Protein AF-A0A0R3SJ68-F1 (afdb_monomer_lite)

Foldseek 3Di:
DDDADDDPVVQVLQPCVVVVVVCVVPVVVCVVDPCSVVVVVVVVVVVLVPPPDPDDDPDRDDFDDPVCLVVVCVVDDPVHDDDRPPDPDPPPVVVVVVVVVVVVVVVVVCCVVPVPVVVVVVVVCVVVVVVVVVVVVVVVD

InterPro domains:
  IPR007311 ST7 [PF04184] (1-126)
  IPR007311 ST7 [PTHR12745] (1-128)

Secondary structure (DSSP, 8-state):
-------SHHHHTTSSHHHHHHHHHH-GGGGGSTTHHHHHHHHHHHHHHHSPPTTS-TTS-PPPPHHHHHHHHHHS-TTPPP--PSP----HHHHHHHHHHHHHHHHHHHHHH-HHHHHHHHHHHHHHHHHHHHHHHHH--

Radius of gyration: 27.88 Å; chains: 1; bounding box: 63×45×58 Å

Organism: Hymenolepis diminuta (NCBI:txid6216)

Structure (mmCIF, N/CA/C/O backbone):
data_AF-A0A0R3SJ68-F1
#
_entry.id   AF-A0A0R3SJ68-F1
#
loop_
_atom_site.group_PDB
_atom_site.id
_atom_site.type_symbol
_atom_site.label_atom_id
_atom_site.label_alt_id
_atom_site.label_comp_id
_atom_site.label_asym_id
_atom_site.label_entity_id
_atom_site.label_seq_id
_atom_site.pdbx_PDB_ins_code
_atom_site.Cartn_x
_atom_site.Cartn_y
_atom_site.Cartn_z
_atom_site.occupancy
_atom_site.B_iso_or_equiv
_atom_site.auth_seq_id
_atom_site.auth_comp_id
_atom_site.auth_asym_id
_atom_site.auth_atom_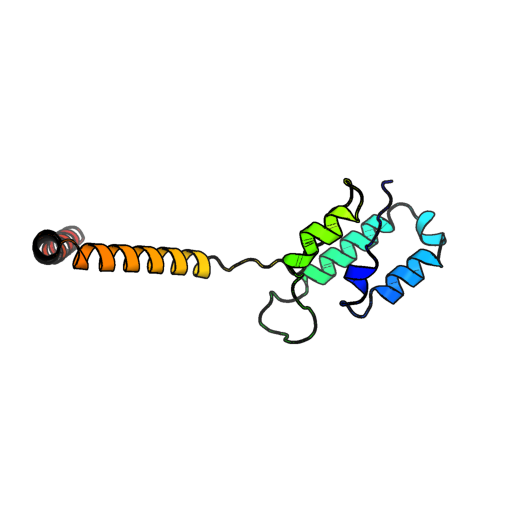id
_atom_site.pdbx_PDB_model_num
ATOM 1 N N . MET A 1 1 ? 10.374 -1.569 -27.141 1.00 49.00 1 MET A N 1
ATOM 2 C CA . MET A 1 1 ? 10.298 -1.767 -25.674 1.00 49.00 1 MET A CA 1
ATOM 3 C C . MET A 1 1 ? 10.203 -0.403 -25.001 1.00 49.00 1 MET A C 1
ATOM 5 O O . MET A 1 1 ? 10.894 0.504 -25.449 1.00 49.00 1 MET A O 1
ATOM 9 N N . LYS A 1 2 ? 9.328 -0.218 -24.000 1.00 49.72 2 LYS A N 1
ATOM 10 C CA . LYS A 1 2 ? 9.233 1.061 -23.269 1.00 49.72 2 LYS A CA 1
ATOM 11 C C . LYS A 1 2 ? 10.511 1.271 -22.440 1.00 49.72 2 LYS A C 1
ATOM 13 O O . LYS A 1 2 ? 10.940 0.319 -21.790 1.00 49.72 2 LYS A O 1
ATOM 18 N N . PRO A 1 3 ? 11.125 2.465 -22.461 1.00 48.12 3 PRO A N 1
ATOM 19 C CA . PRO A 1 3 ? 12.301 2.748 -21.649 1.00 48.12 3 PRO A CA 1
ATOM 20 C C . PRO A 1 3 ? 11.925 2.693 -20.164 1.00 48.12 3 PRO A C 1
ATOM 22 O O . PRO A 1 3 ? 11.029 3.404 -19.715 1.00 48.12 3 PRO A O 1
ATOM 25 N N . LEU A 1 4 ? 12.594 1.826 -19.406 1.00 50.97 4 LEU A N 1
ATOM 26 C CA . LEU A 1 4 ? 12.472 1.783 -17.954 1.00 50.97 4 LEU A CA 1
ATOM 27 C C . LEU A 1 4 ? 13.381 2.877 -17.383 1.00 50.97 4 LEU A C 1
ATOM 29 O O . LEU A 1 4 ? 14.600 2.730 -17.381 1.00 50.97 4 LEU A O 1
ATOM 33 N N . ILE A 1 5 ? 12.798 3.990 -16.947 1.00 49.41 5 ILE A N 1
ATOM 34 C CA . ILE A 1 5 ? 13.524 5.006 -16.181 1.00 49.41 5 ILE A CA 1
ATOM 35 C C . ILE A 1 5 ? 13.422 4.588 -14.724 1.00 49.41 5 ILE A C 1
ATOM 37 O O . ILE A 1 5 ? 12.352 4.674 -14.142 1.00 49.41 5 ILE A O 1
ATOM 41 N N . LEU A 1 6 ? 14.507 4.078 -14.151 1.00 49.03 6 LEU A N 1
ATOM 42 C CA . LEU A 1 6 ? 14.578 3.893 -12.708 1.00 49.03 6 LEU A CA 1
ATOM 43 C C . LEU A 1 6 ? 14.861 5.272 -12.098 1.00 49.03 6 LEU A C 1
ATOM 45 O O . LEU A 1 6 ? 15.894 5.853 -12.434 1.00 49.03 6 LEU A O 1
ATOM 49 N N . PRO A 1 7 ? 13.970 5.837 -11.266 1.00 44.50 7 PRO A N 1
ATOM 50 C CA . PRO A 1 7 ? 14.233 7.133 -10.662 1.00 44.50 7 PRO A CA 1
ATOM 51 C C . PRO A 1 7 ? 15.495 7.072 -9.798 1.00 44.50 7 PRO A C 1
ATOM 53 O O . PRO A 1 7 ? 15.633 6.202 -8.937 1.00 44.50 7 PRO A O 1
ATOM 56 N N . THR A 1 8 ? 16.403 8.020 -10.013 1.00 45.81 8 THR A N 1
ATOM 57 C CA . THR A 1 8 ? 17.687 8.145 -9.303 1.00 45.81 8 THR A CA 1
ATOM 58 C C . THR A 1 8 ? 17.518 8.393 -7.801 1.00 45.81 8 THR A C 1
ATOM 60 O O . THR A 1 8 ? 18.378 8.018 -7.010 1.00 45.81 8 THR A O 1
ATOM 63 N N . GLU A 1 9 ? 16.387 8.959 -7.379 1.00 42.72 9 GLU A N 1
ATOM 64 C CA . GLU A 1 9 ? 16.162 9.394 -5.992 1.00 42.72 9 GLU A CA 1
ATOM 65 C C . GLU A 1 9 ? 15.600 8.285 -5.087 1.00 42.72 9 GLU A C 1
ATOM 67 O O . GLU A 1 9 ? 15.967 8.178 -3.916 1.00 42.72 9 GLU A O 1
ATOM 72 N N . HIS A 1 10 ? 14.809 7.360 -5.647 1.00 48.94 10 HIS A N 1
ATOM 73 C CA . HIS A 1 10 ? 14.327 6.156 -4.943 1.00 48.94 10 HIS A CA 1
ATOM 74 C C . HIS A 1 10 ? 15.440 5.146 -4.642 1.00 48.94 10 HIS A C 1
ATOM 76 O O . HIS A 1 10 ? 15.252 4.160 -3.924 1.00 48.94 10 HIS A O 1
ATOM 82 N N . ILE A 1 11 ? 16.588 5.391 -5.252 1.00 47.41 11 ILE A N 1
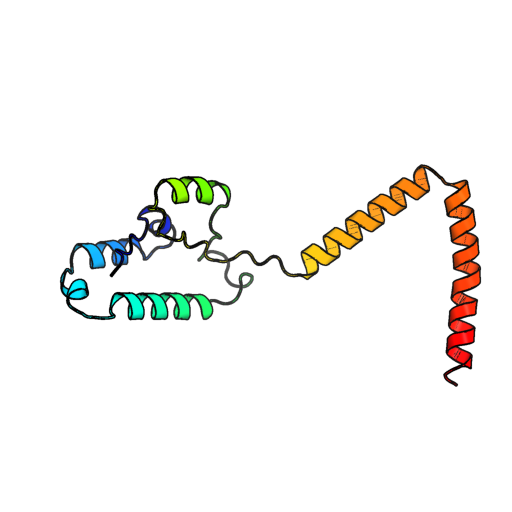ATOM 83 C CA . ILE A 1 11 ? 17.740 4.528 -5.299 1.00 47.41 11 ILE A CA 1
ATOM 84 C C . ILE A 1 11 ? 18.769 4.923 -4.222 1.00 47.41 11 ILE A C 1
ATOM 86 O O . ILE A 1 11 ? 19.398 4.054 -3.618 1.00 47.41 11 ILE A O 1
ATOM 90 N N . LEU A 1 12 ? 18.902 6.212 -3.912 1.00 40.34 12 LEU A N 1
ATOM 91 C CA . LEU A 1 12 ? 19.892 6.705 -2.948 1.00 40.34 12 LEU A CA 1
ATOM 92 C C . LEU A 1 12 ? 19.669 6.147 -1.534 1.00 40.34 12 LEU A C 1
ATOM 94 O O . LEU A 1 12 ? 20.605 5.862 -0.793 1.00 40.34 12 LEU A O 1
ATOM 98 N N . LYS A 1 13 ? 18.402 5.952 -1.151 1.00 47.44 13 LYS A N 1
ATOM 99 C CA . LYS A 1 13 ? 18.038 5.483 0.190 1.00 47.44 13 LYS A CA 1
ATOM 100 C C . LYS A 1 13 ? 18.031 3.953 0.356 1.00 47.44 13 LYS A C 1
ATOM 102 O O . LYS A 1 13 ? 17.774 3.473 1.457 1.00 47.44 13 LYS A O 1
ATOM 107 N N . ARG A 1 14 ? 18.316 3.179 -0.702 1.00 53.09 14 ARG A N 1
ATOM 108 C CA . ARG A 1 14 ? 18.311 1.697 -0.692 1.00 53.09 14 ARG A CA 1
ATOM 109 C C . ARG A 1 14 ? 19.703 1.051 -0.764 1.00 53.09 14 ARG A C 1
ATOM 111 O O . ARG A 1 14 ? 19.785 -0.161 -0.915 1.00 53.09 14 ARG A O 1
ATOM 118 N N . GLY A 1 15 ? 20.779 1.828 -0.625 1.00 48.28 15 GLY A N 1
ATOM 119 C CA . GLY A 1 15 ? 22.151 1.331 -0.423 1.00 48.28 15 GLY A CA 1
ATOM 120 C C . GLY A 1 15 ? 22.863 0.779 -1.666 1.00 48.28 15 GLY A C 1
ATOM 121 O O . GLY A 1 15 ? 24.034 1.079 -1.850 1.00 48.28 15 GLY A O 1
ATOM 122 N N . ASP A 1 16 ? 22.164 0.078 -2.566 1.00 54.00 16 ASP A N 1
ATOM 123 C CA . ASP A 1 16 ? 22.809 -0.654 -3.681 1.00 54.00 16 ASP A CA 1
ATOM 124 C C . ASP A 1 16 ? 22.440 -0.137 -5.072 1.00 54.00 16 ASP A C 1
ATOM 126 O O . ASP A 1 16 ? 22.943 -0.580 -6.110 1.00 54.00 16 ASP A O 1
ATOM 130 N N . SER A 1 17 ? 21.508 0.798 -5.133 1.00 59.06 17 SER A N 1
ATOM 131 C CA . SER A 1 17 ? 20.881 1.128 -6.397 1.00 59.06 17 SER A CA 1
ATOM 132 C C . SER A 1 17 ? 21.639 2.176 -7.214 1.00 59.06 17 SER A C 1
ATOM 134 O O . SER A 1 17 ? 21.432 2.251 -8.424 1.00 59.06 17 SER A O 1
ATOM 136 N N . GLU A 1 18 ? 22.553 2.933 -6.599 1.00 51.84 18 GLU A N 1
ATOM 137 C CA . GLU A 1 18 ? 23.492 3.788 -7.336 1.00 51.84 18 GLU A CA 1
ATOM 138 C C . GLU A 1 18 ? 24.446 2.928 -8.165 1.00 51.84 18 GLU A C 1
ATOM 140 O O . GLU A 1 18 ? 24.699 3.236 -9.326 1.00 51.84 18 GLU A O 1
ATOM 145 N N . ALA A 1 19 ? 24.894 1.793 -7.616 1.00 56.38 19 ALA A N 1
ATOM 146 C CA . ALA A 1 19 ? 25.721 0.830 -8.332 1.00 56.38 19 ALA A CA 1
ATOM 147 C C . ALA A 1 19 ? 24.955 0.185 -9.499 1.00 56.38 19 ALA A C 1
ATOM 149 O O . ALA A 1 19 ? 25.510 0.042 -10.590 1.00 56.38 19 ALA A O 1
ATOM 150 N N . LEU A 1 20 ? 23.667 -0.143 -9.322 1.00 65.81 20 LEU A N 1
ATOM 151 C CA . LEU A 1 20 ? 22.805 -0.597 -10.423 1.00 65.81 20 LEU A CA 1
ATOM 152 C C . LEU A 1 20 ? 22.652 0.487 -11.496 1.00 65.81 20 LEU A C 1
ATOM 154 O O . LEU A 1 20 ? 22.924 0.216 -12.663 1.00 65.81 20 LEU A O 1
ATOM 158 N N . ALA A 1 21 ? 22.273 1.712 -11.125 1.00 65.19 21 ALA A N 1
ATOM 159 C CA . ALA A 1 21 ? 22.129 2.821 -12.070 1.00 65.19 21 ALA A CA 1
ATOM 160 C C . ALA A 1 21 ? 23.439 3.093 -12.830 1.00 65.19 21 ALA A C 1
ATOM 162 O O . ALA A 1 21 ? 23.427 3.218 -14.055 1.00 65.19 21 ALA A O 1
ATOM 163 N N . TYR A 1 22 ? 24.573 3.083 -12.125 1.00 62.53 22 TYR A N 1
ATOM 164 C CA . TYR A 1 22 ? 25.910 3.199 -12.701 1.00 62.53 22 TYR A CA 1
ATOM 165 C C . TYR A 1 22 ? 26.200 2.072 -13.700 1.00 62.53 22 TYR A C 1
ATOM 167 O O . TYR A 1 22 ? 26.644 2.339 -14.817 1.00 62.53 22 TYR A O 1
ATOM 175 N N . SER A 1 23 ? 25.886 0.826 -13.341 1.00 65.88 23 SER A N 1
ATOM 176 C CA . SER A 1 23 ? 26.059 -0.344 -14.209 1.00 65.88 23 SER A CA 1
ATOM 177 C C . SER A 1 23 ? 25.211 -0.233 -15.479 1.00 65.88 23 SER A C 1
ATOM 179 O O . SER A 1 23 ? 25.718 -0.439 -16.580 1.00 65.88 23 SER A O 1
ATOM 181 N N . PHE A 1 24 ? 23.938 0.158 -15.358 1.00 68.19 24 PHE A N 1
ATOM 182 C CA . PHE A 1 24 ? 23.036 0.338 -16.501 1.00 68.19 24 PHE A CA 1
ATOM 183 C C . PHE A 1 24 ? 23.431 1.519 -17.394 1.00 68.19 24 PHE A C 1
ATOM 185 O O . PHE A 1 24 ? 23.219 1.458 -18.609 1.00 68.19 24 PHE A O 1
ATOM 192 N N . PHE A 1 25 ? 24.021 2.567 -16.818 1.00 66.62 25 PHE A N 1
ATOM 193 C CA . PHE A 1 25 ? 24.509 3.720 -17.568 1.00 66.62 25 PHE A CA 1
ATOM 194 C C . PHE A 1 25 ? 25.776 3.391 -18.373 1.00 66.62 25 PHE A C 1
ATOM 196 O O . PHE A 1 25 ? 25.877 3.787 -19.533 1.00 66.62 25 PHE A O 1
ATOM 203 N N . HIS A 1 26 ? 26.709 2.623 -17.800 1.00 66.81 26 HIS A N 1
ATOM 204 C CA . HIS A 1 26 ? 28.018 2.370 -18.416 1.00 66.81 26 HIS A CA 1
ATOM 205 C C . HIS A 1 26 ? 28.098 1.069 -19.237 1.00 66.81 26 HIS A C 1
ATOM 207 O O . HIS A 1 26 ? 28.926 0.972 -20.141 1.00 66.81 26 HIS A O 1
ATOM 213 N N . LEU A 1 27 ? 27.241 0.070 -18.993 1.00 67.56 27 LEU A N 1
ATOM 214 C CA . LEU A 1 27 ? 27.282 -1.216 -19.704 1.00 67.56 27 LEU A CA 1
ATOM 215 C C . LEU A 1 27 ? 26.219 -1.298 -20.805 1.00 67.56 27 LEU A C 1
ATOM 217 O O . LEU A 1 27 ? 25.259 -2.040 -20.681 1.00 67.56 27 LEU A O 1
ATOM 221 N N . ALA A 1 28 ? 26.389 -0.606 -21.933 1.00 68.81 28 ALA A N 1
ATOM 222 C CA . ALA A 1 28 ? 25.388 -0.585 -23.017 1.00 68.81 28 ALA A CA 1
ATOM 223 C C . ALA A 1 28 ? 24.975 -1.973 -23.580 1.00 68.81 28 ALA A C 1
ATOM 225 O O . ALA A 1 28 ? 23.917 -2.091 -24.200 1.00 68.81 28 ALA A O 1
ATOM 226 N N . HIS A 1 29 ? 25.765 -3.024 -23.333 1.00 70.56 29 HIS A N 1
ATOM 227 C CA . HIS A 1 29 ? 25.532 -4.405 -23.773 1.00 70.56 29 HIS A CA 1
ATOM 228 C C . HIS A 1 29 ? 24.193 -5.003 -23.311 1.00 70.56 29 HIS A C 1
ATOM 230 O O . HIS A 1 29 ? 23.623 -5.823 -24.027 1.00 70.56 29 HIS A O 1
ATOM 236 N N . TRP A 1 30 ? 23.637 -4.574 -22.170 1.00 68.88 30 TRP A N 1
ATOM 237 C CA . TRP A 1 30 ? 22.336 -5.080 -21.702 1.00 68.88 30 TRP A CA 1
ATOM 238 C C . TRP A 1 30 ? 21.187 -4.733 -22.663 1.00 68.88 30 TRP A C 1
ATOM 240 O O . TRP A 1 30 ? 20.191 -5.450 -22.702 1.00 68.88 30 TRP A O 1
ATOM 250 N N . LYS A 1 31 ? 21.326 -3.667 -23.470 1.00 69.38 31 LYS A N 1
ATOM 251 C CA . LYS A 1 31 ? 20.321 -3.256 -24.468 1.00 69.38 31 LYS A CA 1
ATOM 252 C C . LYS A 1 31 ? 20.255 -4.199 -25.669 1.00 69.38 31 LYS A C 1
ATOM 254 O O . LYS A 1 31 ? 19.246 -4.207 -26.365 1.00 69.38 31 LYS A O 1
ATOM 259 N N . ALA A 1 32 ? 21.321 -4.959 -25.918 1.00 76.69 32 ALA A N 1
ATOM 260 C CA . ALA A 1 32 ? 21.396 -5.916 -27.017 1.00 76.69 32 ALA A CA 1
ATOM 261 C C . ALA A 1 32 ? 20.778 -7.278 -26.660 1.00 76.69 32 ALA A C 1
ATOM 263 O O . ALA A 1 32 ? 20.530 -8.088 -27.548 1.00 76.69 32 ALA A O 1
ATOM 264 N N . VAL A 1 33 ? 20.529 -7.536 -25.372 1.00 79.31 33 VAL A N 1
ATOM 265 C CA . VAL A 1 33 ? 19.981 -8.805 -24.893 1.00 79.31 33 VAL A CA 1
ATOM 266 C C . VAL A 1 33 ? 18.467 -8.685 -24.760 1.00 79.31 33 VAL A C 1
ATOM 268 O O . VAL A 1 33 ? 17.945 -7.992 -23.880 1.00 79.31 33 VAL A O 1
ATOM 271 N N . GLU A 1 34 ? 17.747 -9.386 -25.633 1.00 80.31 34 GLU A N 1
ATOM 272 C CA . GLU A 1 34 ? 16.292 -9.455 -25.573 1.00 80.31 34 GLU A CA 1
ATOM 273 C C . GLU A 1 34 ? 15.846 -10.091 -24.244 1.00 80.31 34 GLU A C 1
ATOM 275 O O . GLU A 1 34 ? 16.321 -11.150 -23.843 1.00 80.31 34 GLU A O 1
ATOM 280 N N . GLY A 1 35 ? 14.961 -9.409 -23.512 1.00 79.38 35 GLY A N 1
ATOM 281 C CA . GLY A 1 35 ? 14.443 -9.895 -22.230 1.00 79.38 35 GLY A CA 1
ATOM 282 C C . GLY A 1 35 ? 15.310 -9.601 -20.998 1.00 79.38 35 GLY A C 1
ATOM 283 O O . GLY A 1 35 ? 14.857 -9.883 -19.891 1.00 79.38 35 GLY A O 1
ATOM 284 N N . ALA A 1 36 ? 16.482 -8.965 -21.128 1.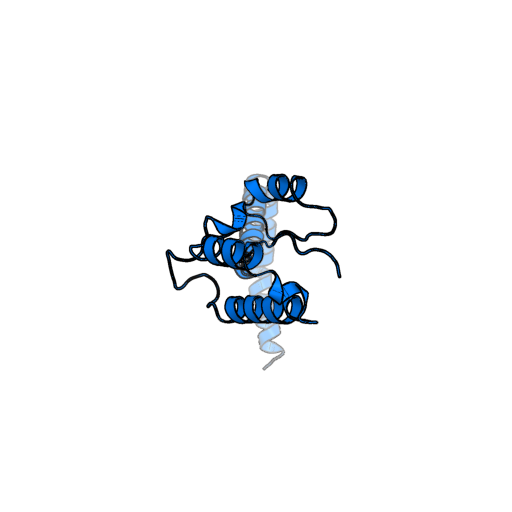00 78.56 36 ALA A N 1
ATOM 285 C CA . ALA A 1 36 ? 17.328 -8.617 -19.973 1.00 78.56 36 ALA A CA 1
ATOM 286 C C . ALA A 1 36 ? 16.596 -7.758 -18.923 1.00 78.56 36 ALA A C 1
ATOM 288 O O . ALA A 1 36 ? 16.693 -8.004 -17.722 1.00 78.56 36 ALA A O 1
ATOM 289 N N . LEU A 1 37 ? 15.793 -6.794 -19.382 1.00 73.94 37 LEU A N 1
ATOM 290 C CA . LEU A 1 37 ? 14.918 -5.978 -18.531 1.00 73.94 37 LEU A CA 1
ATOM 291 C C . LEU A 1 37 ? 13.851 -6.809 -17.804 1.00 73.94 37 LEU A C 1
ATOM 293 O O . LEU A 1 37 ? 13.546 -6.538 -16.646 1.00 73.94 37 LEU A O 1
ATOM 297 N N . ASN A 1 38 ? 13.293 -7.818 -18.474 1.00 77.06 38 ASN A N 1
ATOM 298 C CA . ASN A 1 38 ? 12.280 -8.688 -17.886 1.00 77.06 38 ASN A CA 1
ATOM 299 C C . ASN A 1 38 ? 12.897 -9.600 -16.819 1.00 77.06 38 ASN A C 1
ATOM 301 O O . ASN A 1 38 ? 12.347 -9.741 -15.732 1.00 77.06 38 ASN A O 1
ATOM 305 N N . LEU A 1 39 ? 14.083 -10.149 -17.093 1.00 80.06 39 LEU A N 1
ATOM 306 C CA . LEU A 1 39 ? 14.832 -10.953 -16.132 1.00 80.06 39 LEU A CA 1
ATOM 307 C C . LEU A 1 39 ? 15.213 -10.129 -14.896 1.00 80.06 39 LEU A C 1
ATOM 309 O O . LEU A 1 39 ? 15.016 -10.590 -13.776 1.00 80.06 39 LEU A O 1
ATOM 313 N N . LEU A 1 40 ? 15.679 -8.889 -15.081 1.00 76.44 40 LEU A N 1
ATOM 314 C CA . LEU A 1 40 ? 15.945 -7.965 -13.976 1.00 76.44 40 LEU A CA 1
ATOM 315 C C . LEU A 1 40 ? 14.686 -7.715 -13.135 1.00 76.44 40 LEU A C 1
ATOM 317 O O . LEU A 1 40 ? 14.746 -7.783 -11.909 1.00 76.44 40 LEU A O 1
ATOM 321 N N . HIS A 1 41 ? 13.553 -7.452 -13.790 1.00 73.00 41 HIS A N 1
ATOM 322 C CA . HIS A 1 41 ? 12.276 -7.224 -13.119 1.00 73.00 41 HIS A CA 1
ATOM 323 C C . HIS A 1 41 ? 11.834 -8.448 -12.301 1.00 73.00 41 HIS A C 1
ATOM 325 O O . HIS A 1 41 ? 11.487 -8.307 -11.130 1.00 73.00 41 HIS A O 1
ATOM 331 N N . CYS A 1 42 ? 11.906 -9.655 -12.872 1.00 76.00 42 CYS A N 1
ATOM 332 C CA . CYS 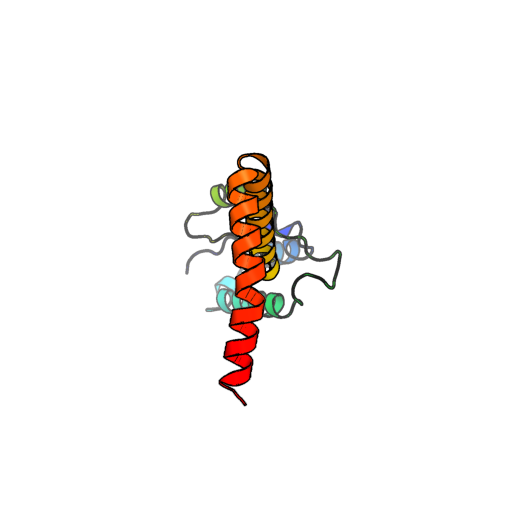A 1 42 ? 11.573 -10.896 -12.169 1.00 76.00 42 CYS A CA 1
ATOM 333 C C . CYS A 1 42 ? 12.499 -11.158 -10.971 1.00 76.00 42 CYS A C 1
ATOM 335 O O . CYS A 1 42 ? 12.023 -11.550 -9.906 1.00 76.00 42 CYS A O 1
ATOM 337 N N . THR A 1 43 ? 13.805 -10.914 -11.113 1.00 78.62 43 THR A N 1
ATOM 338 C CA . THR A 1 43 ? 14.782 -11.075 -10.023 1.00 78.62 43 THR A CA 1
ATOM 339 C C . THR A 1 43 ? 14.541 -10.072 -8.899 1.00 78.62 43 THR A C 1
ATOM 341 O O . THR A 1 43 ? 14.581 -10.436 -7.722 1.00 78.62 43 THR A O 1
ATOM 344 N N . TRP A 1 44 ? 14.248 -8.820 -9.253 1.00 73.25 44 TRP A N 1
ATOM 345 C CA . TRP A 1 44 ? 13.872 -7.777 -8.303 1.00 73.25 44 TRP A CA 1
ATOM 346 C C . TRP A 1 44 ? 12.615 -8.189 -7.529 1.00 73.25 44 TRP A C 1
ATOM 348 O O . TRP A 1 44 ? 12.641 -8.266 -6.301 1.00 73.25 44 TRP A O 1
ATOM 358 N N . GLU A 1 45 ? 11.544 -8.556 -8.232 1.00 71.50 45 GLU A N 1
ATOM 359 C CA . GLU A 1 45 ? 10.277 -8.947 -7.613 1.00 71.50 45 GLU A CA 1
ATOM 360 C C . GLU A 1 45 ? 10.423 -10.194 -6.724 1.00 71.50 45 GLU A C 1
ATOM 362 O O . GLU A 1 45 ? 9.899 -10.225 -5.608 1.00 71.50 45 GLU A O 1
ATOM 367 N N . GLY A 1 46 ? 11.177 -11.199 -7.177 1.00 73.62 46 GLY A N 1
ATOM 368 C CA . GLY A 1 46 ? 11.471 -12.405 -6.404 1.00 73.62 46 GLY A CA 1
ATOM 369 C C . GLY A 1 46 ? 12.266 -12.117 -5.130 1.00 73.62 46 GLY A C 1
ATOM 370 O O . GLY A 1 46 ? 11.924 -12.636 -4.068 1.00 73.62 46 GLY A O 1
ATOM 371 N N . THR A 1 47 ? 13.269 -11.238 -5.209 1.00 72.69 47 THR A N 1
ATOM 372 C CA . THR A 1 47 ? 14.071 -10.824 -4.046 1.00 72.69 47 THR A CA 1
ATOM 373 C C . THR A 1 47 ? 13.199 -10.138 -3.003 1.00 72.69 47 THR A C 1
ATOM 375 O O . THR A 1 47 ? 13.261 -10.489 -1.829 1.00 72.69 47 THR A O 1
ATOM 378 N N . PHE A 1 48 ? 12.337 -9.210 -3.425 1.00 68.44 48 PHE A N 1
ATOM 379 C CA . PHE A 1 48 ? 11.452 -8.489 -2.512 1.00 68.44 48 PHE A CA 1
ATOM 380 C C . PHE A 1 48 ? 10.394 -9.388 -1.865 1.00 68.44 48 PHE A C 1
ATOM 382 O O . PHE A 1 48 ? 10.117 -9.227 -0.681 1.00 68.44 48 PHE A O 1
ATOM 389 N N . ARG A 1 49 ? 9.863 -10.385 -2.583 1.00 67.69 49 ARG A N 1
ATOM 390 C CA . ARG A 1 49 ? 8.941 -11.387 -2.011 1.00 67.69 49 ARG A CA 1
ATOM 391 C C . ARG A 1 49 ? 9.600 -12.297 -0.971 1.00 67.69 49 ARG A C 1
ATOM 393 O O . ARG A 1 49 ? 8.903 -12.821 -0.108 1.00 67.69 49 ARG A O 1
ATOM 400 N N . LEU A 1 50 ? 10.916 -12.498 -1.061 1.00 70.06 50 LEU A N 1
ATOM 401 C CA . LEU A 1 50 ? 11.686 -13.277 -0.090 1.00 70.06 50 LEU A CA 1
ATOM 402 C C . LEU A 1 50 ? 11.969 -12.485 1.199 1.00 70.06 50 LEU A C 1
ATOM 404 O O . LEU A 1 50 ? 12.325 -13.077 2.219 1.00 70.06 50 LEU A O 1
ATOM 408 N N . ILE A 1 51 ? 11.829 -11.154 1.171 1.00 66.94 51 ILE A N 1
ATOM 409 C CA . ILE A 1 51 ? 11.992 -10.329 2.368 1.00 66.94 51 ILE A CA 1
ATOM 410 C C . ILE A 1 51 ? 10.798 -10.603 3.293 1.00 66.94 51 ILE A C 1
ATOM 412 O O . ILE A 1 51 ? 9.654 -10.422 2.869 1.00 66.94 51 ILE A O 1
ATOM 416 N N . PRO A 1 52 ? 11.032 -11.027 4.550 1.00 59.47 52 PRO A N 1
ATOM 417 C CA . PRO A 1 52 ? 9.948 -11.273 5.491 1.00 59.47 52 PRO A CA 1
ATOM 418 C C . PRO A 1 52 ? 9.092 -10.011 5.671 1.00 59.47 52 PRO A C 1
ATOM 420 O O . PRO A 1 52 ? 9.623 -8.897 5.726 1.00 59.47 52 PRO A O 1
ATOM 423 N N . TYR A 1 53 ? 7.767 -10.197 5.751 1.00 56.25 53 TYR A N 1
ATOM 424 C CA . TYR A 1 53 ? 6.799 -9.112 5.952 1.00 56.25 53 TYR A CA 1
ATOM 425 C C . TYR A 1 53 ? 7.185 -8.259 7.173 1.00 56.25 53 TYR A C 1
ATOM 427 O O . TYR A 1 53 ? 7.811 -8.757 8.114 1.00 56.25 53 TYR A O 1
ATOM 435 N N . PRO A 1 54 ? 6.873 -6.956 7.162 1.00 57.56 54 PRO A N 1
ATOM 436 C CA . PRO A 1 54 ? 7.654 -5.973 7.883 1.00 57.56 54 PRO A CA 1
ATOM 437 C C . PRO A 1 54 ? 7.292 -5.956 9.366 1.00 57.56 54 PRO A C 1
ATOM 439 O O . PRO A 1 54 ? 6.492 -5.127 9.774 1.00 57.56 54 PRO A O 1
ATOM 442 N N . LEU A 1 55 ? 7.912 -6.823 10.172 1.00 52.03 55 LEU A N 1
ATOM 443 C CA . LEU A 1 55 ? 8.059 -6.617 11.621 1.00 52.03 55 LEU A CA 1
ATOM 444 C C . LEU A 1 55 ? 9.380 -7.142 12.221 1.00 52.03 55 LEU A C 1
ATOM 446 O O . LEU A 1 55 ? 9.698 -6.749 13.337 1.00 52.03 55 LEU A O 1
ATOM 450 N N . GLU A 1 56 ? 10.193 -7.950 11.524 1.00 49.84 56 GLU A N 1
ATOM 451 C CA . GLU A 1 56 ? 11.299 -8.663 12.207 1.00 49.84 56 GLU A CA 1
ATOM 452 C C . GLU A 1 56 ? 12.740 -8.238 11.872 1.00 49.84 56 GLU A C 1
ATOM 454 O O . GLU A 1 56 ? 13.678 -8.746 12.482 1.00 49.84 56 GLU A O 1
ATOM 459 N N . LYS A 1 57 ? 12.979 -7.268 10.981 1.00 51.84 57 LYS A N 1
ATOM 460 C CA . LYS A 1 57 ? 14.334 -6.703 10.793 1.00 51.84 57 LYS A CA 1
ATOM 461 C C . LYS A 1 57 ? 14.310 -5.184 10.724 1.00 51.84 57 LYS A C 1
ATOM 463 O O . LYS A 1 57 ? 14.307 -4.584 9.650 1.00 51.84 57 LYS A O 1
ATOM 468 N N . GLY A 1 58 ? 14.301 -4.570 11.906 1.00 52.16 58 GLY A N 1
ATOM 469 C CA . GLY A 1 58 ? 14.588 -3.151 12.069 1.00 52.16 58 GLY A CA 1
ATOM 470 C C . GLY A 1 58 ? 15.899 -2.777 11.369 1.00 52.16 58 GLY A C 1
ATOM 471 O O . GLY A 1 58 ? 16.902 -3.471 11.514 1.00 52.16 58 GLY A O 1
ATOM 472 N N . ASN A 1 59 ? 15.852 -1.673 10.617 1.00 53.12 59 ASN A N 1
ATOM 473 C CA . ASN A 1 59 ? 16.973 -0.852 10.126 1.00 53.12 59 ASN A CA 1
ATOM 474 C C . ASN A 1 59 ? 17.368 -0.956 8.643 1.00 53.12 59 ASN A C 1
ATOM 476 O O . ASN A 1 59 ? 18.087 -0.068 8.196 1.00 53.12 59 ASN A O 1
ATOM 480 N N . LEU A 1 60 ? 16.904 -1.933 7.853 1.00 56.81 60 LEU A N 1
ATOM 481 C CA . LEU A 1 60 ? 17.405 -2.080 6.466 1.00 56.81 60 LEU A CA 1
ATOM 482 C C . LEU A 1 60 ? 16.488 -1.509 5.370 1.00 56.81 60 LEU A C 1
ATOM 484 O O . LEU A 1 60 ? 16.992 -1.037 4.357 1.00 56.81 60 LEU A O 1
ATOM 488 N N . PHE A 1 61 ? 15.164 -1.481 5.563 1.00 58.34 61 PHE A N 1
ATOM 489 C CA . PHE A 1 61 ? 14.230 -0.991 4.538 1.00 58.34 61 PHE A CA 1
ATOM 490 C C . PHE A 1 61 ? 13.125 -0.132 5.150 1.00 58.34 61 PHE A C 1
ATOM 492 O O . PHE A 1 61 ? 12.203 -0.641 5.786 1.00 58.34 61 PHE A O 1
ATOM 499 N N . HIS A 1 62 ? 13.203 1.184 4.954 1.00 62.25 62 HIS A N 1
ATOM 500 C CA . HIS A 1 62 ? 12.128 2.089 5.352 1.00 62.25 62 HIS A CA 1
ATOM 501 C C . HIS A 1 62 ? 10.984 2.055 4.328 1.00 62.25 62 HIS A C 1
ATOM 503 O O . HIS A 1 62 ? 11.238 1.967 3.122 1.00 62.25 62 HIS A O 1
ATOM 509 N N . PRO A 1 63 ? 9.721 2.149 4.785 1.00 64.81 63 PRO A N 1
ATOM 510 C CA . PRO A 1 63 ? 8.593 2.310 3.885 1.00 64.81 63 PRO A CA 1
ATOM 511 C C . PRO A 1 63 ? 8.740 3.604 3.092 1.00 64.81 63 PRO A C 1
ATOM 513 O O . PRO A 1 63 ? 9.222 4.617 3.606 1.00 64.81 63 PRO A O 1
ATOM 516 N N . TYR A 1 64 ? 8.295 3.557 1.841 1.00 68.38 64 TYR A N 1
ATOM 517 C CA . TYR A 1 64 ? 8.303 4.725 0.980 1.00 68.38 64 TYR A CA 1
ATOM 518 C C . TYR A 1 64 ? 7.418 5.846 1.584 1.00 68.38 64 TYR A C 1
ATOM 520 O O . TYR A 1 64 ? 6.321 5.546 2.075 1.00 68.38 64 TYR A O 1
ATOM 528 N N . PRO A 1 65 ? 7.882 7.113 1.636 1.00 69.88 65 PRO A N 1
ATOM 529 C CA . PRO A 1 65 ? 7.126 8.194 2.261 1.00 69.88 65 PRO A CA 1
ATOM 530 C C . PRO A 1 65 ? 5.891 8.556 1.432 1.00 69.88 65 PRO A C 1
ATOM 532 O O . PRO A 1 65 ? 5.976 8.780 0.231 1.00 69.88 65 PRO A O 1
ATOM 535 N N . HIS A 1 66 ? 4.739 8.702 2.088 1.00 69.44 66 HIS A N 1
ATOM 536 C CA . HIS A 1 66 ? 3.506 9.093 1.395 1.00 69.44 66 HIS A CA 1
ATOM 537 C C . HIS A 1 66 ? 3.579 10.534 0.853 1.00 69.44 66 HIS A C 1
ATOM 539 O O . HIS A 1 66 ? 2.972 10.854 -0.164 1.00 69.44 66 HIS A O 1
ATOM 545 N N . SER A 1 67 ? 4.346 11.409 1.510 1.00 70.69 67 SER A N 1
ATOM 546 C CA . SER A 1 67 ? 4.507 12.813 1.114 1.00 70.69 67 SER A CA 1
ATOM 547 C C . SER A 1 67 ? 5.370 13.015 -0.132 1.00 70.69 67 SER A C 1
ATOM 549 O O . SER A 1 67 ? 5.352 14.103 -0.692 1.00 70.69 67 SER A O 1
ATOM 551 N N . THR A 1 68 ? 6.148 12.010 -0.545 1.00 69.94 68 THR A N 1
ATOM 552 C CA . THR A 1 68 ? 7.012 12.089 -1.736 1.00 69.94 68 THR A CA 1
ATOM 553 C C . THR A 1 68 ? 6.394 11.399 -2.947 1.00 69.94 68 THR A C 1
ATOM 555 O O . THR A 1 68 ? 6.798 11.674 -4.067 1.00 69.94 68 THR A O 1
ATOM 558 N N . GLU A 1 69 ? 5.372 10.556 -2.755 1.00 71.69 69 GLU A N 1
ATOM 559 C CA . GLU A 1 69 ? 4.750 9.785 -3.838 1.00 71.69 69 GLU A CA 1
ATOM 560 C C . GLU A 1 69 ? 4.143 10.657 -4.935 1.00 71.69 69 GLU A C 1
ATOM 562 O O . GLU A 1 69 ? 4.336 10.380 -6.117 1.00 71.69 69 GLU A O 1
ATOM 567 N N . SER A 1 70 ? 3.417 11.711 -4.558 1.00 72.00 70 SER A N 1
ATOM 568 C CA . SER A 1 70 ? 2.808 12.626 -5.525 1.00 72.00 70 SER A CA 1
ATOM 569 C C . SER A 1 70 ? 3.866 13.402 -6.303 1.00 72.00 70 SER A C 1
ATOM 571 O O . SER A 1 70 ? 3.765 13.511 -7.519 1.00 72.00 70 SER A O 1
ATOM 573 N N . THR A 1 71 ? 4.900 13.879 -5.612 1.00 73.00 71 THR A N 1
ATOM 574 C CA . THR A 1 71 ? 5.984 14.672 -6.199 1.00 73.00 71 THR A CA 1
ATOM 575 C C . THR A 1 71 ? 6.824 13.835 -7.160 1.00 73.00 71 THR A C 1
ATOM 577 O O . THR A 1 71 ? 7.053 14.238 -8.296 1.00 73.00 71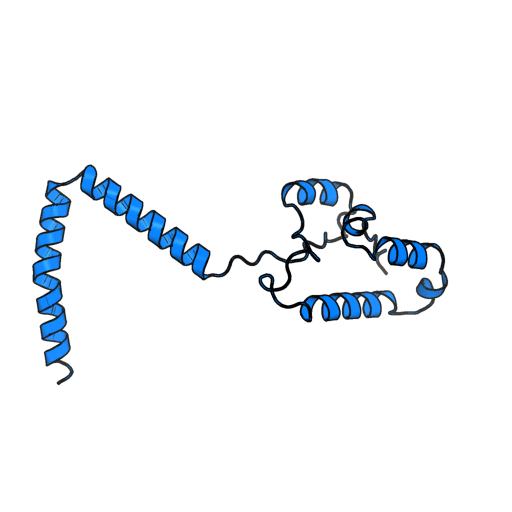 THR A O 1
ATOM 580 N N . ASP A 1 72 ? 7.216 12.624 -6.765 1.00 71.31 72 ASP A N 1
ATOM 581 C CA . ASP A 1 72 ? 8.042 11.753 -7.608 1.00 71.31 72 ASP A CA 1
ATOM 582 C C . ASP A 1 72 ? 7.251 11.252 -8.827 1.00 71.31 72 ASP A C 1
ATOM 584 O O . ASP A 1 72 ? 7.805 11.063 -9.912 1.00 71.31 72 ASP A O 1
ATOM 588 N N . ARG A 1 73 ? 5.928 11.098 -8.688 1.00 72.19 73 ARG A N 1
ATOM 589 C CA . ARG A 1 73 ? 5.033 10.768 -9.802 1.00 72.19 73 ARG A CA 1
ATOM 590 C C . ARG A 1 73 ? 4.948 11.881 -10.845 1.00 72.19 73 ARG A C 1
ATOM 592 O O . ARG A 1 73 ? 4.783 11.566 -12.019 1.00 72.19 73 ARG A O 1
ATOM 599 N N . GLU A 1 74 ? 5.053 13.144 -10.443 1.00 77.31 74 GLU A N 1
ATOM 600 C CA . GLU A 1 74 ? 5.086 14.281 -11.375 1.00 77.31 74 GLU A CA 1
ATOM 601 C C . GLU A 1 74 ? 6.401 14.344 -12.164 1.00 77.31 74 GLU A C 1
ATOM 603 O O . GLU A 1 74 ? 6.408 14.759 -13.322 1.00 77.31 74 GLU A O 1
ATOM 608 N N . LEU A 1 75 ? 7.505 13.888 -11.565 1.00 73.12 75 LEU A N 1
ATOM 609 C CA . LEU A 1 75 ? 8.819 13.829 -12.214 1.00 73.12 75 LEU A CA 1
ATOM 610 C C . LEU A 1 75 ? 8.934 12.681 -13.225 1.00 73.12 75 LEU A C 1
ATOM 612 O O . LEU A 1 75 ? 9.760 12.730 -14.142 1.00 73.12 75 LEU A O 1
ATOM 616 N N . LEU A 1 76 ? 8.130 11.631 -13.056 1.00 67.81 76 LEU A N 1
ATOM 617 C CA . LEU A 1 76 ? 8.208 10.420 -13.861 1.00 67.81 76 LEU A CA 1
ATOM 618 C C . LEU A 1 76 ? 7.230 10.456 -15.046 1.00 67.81 76 LEU A C 1
ATOM 620 O O . LEU A 1 76 ? 6.126 10.989 -14.946 1.00 67.81 76 LEU A O 1
ATOM 624 N N . PRO A 1 77 ? 7.593 9.860 -16.197 1.00 68.69 77 PRO A N 1
ATOM 625 C CA . PRO A 1 77 ? 6.682 9.780 -17.332 1.00 68.69 77 PRO A CA 1
ATOM 626 C C . PRO A 1 77 ? 5.390 9.043 -16.974 1.00 68.69 77 PRO A C 1
ATOM 628 O O . PRO A 1 77 ? 5.411 8.068 -16.230 1.00 68.69 77 PRO A O 1
ATOM 631 N N . SER A 1 78 ? 4.273 9.407 -17.606 1.00 71.00 78 SER A N 1
ATOM 632 C CA . SER A 1 78 ? 2.950 8.812 -17.339 1.00 71.00 78 SER A CA 1
ATOM 633 C C . SER A 1 78 ? 2.869 7.292 -17.543 1.00 71.00 78 SER A C 1
ATOM 635 O O . SER A 1 78 ? 1.993 6.633 -16.987 1.00 71.00 78 SER A O 1
ATOM 637 N N . PHE A 1 79 ? 3.776 6.714 -18.334 1.00 72.69 79 PHE A N 1
ATOM 638 C CA . PHE A 1 79 ? 3.876 5.269 -18.541 1.00 72.69 79 PHE A CA 1
ATOM 639 C C . PHE A 1 79 ? 4.711 4.546 -17.473 1.00 72.69 79 PHE A C 1
ATOM 641 O O . PHE A 1 79 ? 4.818 3.320 -17.534 1.00 72.69 79 PHE A O 1
ATOM 648 N N . HIS A 1 80 ? 5.332 5.279 -16.550 1.00 66.50 80 HIS A N 1
ATOM 649 C CA . HIS A 1 80 ? 6.169 4.743 -15.491 1.00 66.50 80 HIS A CA 1
ATOM 650 C C . HIS A 1 80 ? 5.381 4.659 -14.180 1.00 66.50 80 HIS A C 1
ATOM 652 O O . HIS A 1 80 ? 4.857 5.647 -13.672 1.00 66.50 80 HIS A O 1
ATOM 658 N N . THR A 1 81 ? 5.299 3.457 -13.620 1.00 67.06 81 THR A N 1
ATOM 659 C CA . THR A 1 81 ? 4.647 3.212 -12.333 1.00 67.06 81 THR A CA 1
ATOM 660 C C . THR A 1 81 ? 5.658 3.350 -11.203 1.00 67.06 81 THR A C 1
ATOM 662 O O . THR A 1 81 ? 6.615 2.578 -11.144 1.00 67.06 81 THR A O 1
ATOM 665 N N . VAL A 1 82 ? 5.422 4.287 -10.284 1.00 68.50 82 VAL A N 1
ATOM 666 C CA . VAL A 1 82 ? 6.252 4.474 -9.085 1.00 68.50 82 VAL A CA 1
ATOM 667 C C . VAL A 1 82 ? 6.224 3.208 -8.222 1.00 68.50 82 VAL A C 1
ATOM 669 O O . VAL A 1 82 ? 5.158 2.694 -7.880 1.00 68.50 82 VAL A O 1
ATOM 672 N N . SER A 1 83 ? 7.396 2.687 -7.852 1.00 67.94 83 SER A N 1
ATOM 673 C CA . SER A 1 83 ? 7.491 1.506 -6.989 1.00 67.94 83 SER A CA 1
ATOM 674 C C . SER A 1 83 ? 7.338 1.890 -5.506 1.00 67.94 83 SER A C 1
ATOM 676 O O . SER A 1 83 ? 8.300 2.337 -4.880 1.00 67.94 83 SER A O 1
ATOM 678 N N . VAL A 1 84 ? 6.161 1.668 -4.915 1.00 63.44 84 VAL A N 1
ATOM 679 C CA . VAL A 1 84 ? 5.846 2.012 -3.505 1.00 63.44 84 VAL A CA 1
ATOM 680 C C . VAL A 1 84 ? 6.191 0.861 -2.538 1.00 63.44 84 VAL A C 1
ATOM 682 O O . VAL A 1 84 ? 5.387 0.430 -1.717 1.00 63.44 84 VAL A O 1
ATOM 685 N N . TYR A 1 85 ? 7.389 0.287 -2.671 1.00 60.41 85 TYR A N 1
ATOM 686 C CA . TYR A 1 85 ? 7.843 -0.823 -1.818 1.00 60.41 85 TYR A CA 1
ATOM 687 C C . TYR A 1 85 ? 8.613 -0.319 -0.575 1.00 60.41 85 TYR A C 1
ATOM 689 O O . TYR A 1 85 ? 9.391 0.631 -0.713 1.00 60.41 85 TYR A O 1
ATOM 697 N N . PRO A 1 86 ? 8.518 -0.972 0.601 1.00 63.94 86 PRO A N 1
ATOM 698 C CA . PRO A 1 86 ? 7.578 -2.034 0.980 1.00 63.94 86 PRO A CA 1
ATOM 699 C C . PRO A 1 86 ? 6.140 -1.525 1.060 1.00 63.94 86 PRO A C 1
ATOM 701 O O . PRO A 1 86 ? 5.887 -0.439 1.583 1.00 63.94 86 PRO A O 1
ATOM 704 N N . LYS A 1 87 ? 5.202 -2.329 0.544 1.00 62.22 87 LYS A N 1
ATOM 705 C CA . LYS A 1 87 ? 3.775 -2.015 0.621 1.00 62.22 87 LYS A CA 1
ATOM 706 C C . LYS A 1 87 ? 3.356 -2.028 2.087 1.00 62.22 87 LYS A C 1
ATOM 708 O O . LYS A 1 87 ? 3.564 -3.013 2.793 1.00 62.22 87 LYS A O 1
ATOM 713 N N . LYS A 1 88 ? 2.782 -0.919 2.547 1.00 62.19 88 LYS A N 1
ATOM 714 C CA . LYS A 1 88 ? 2.102 -0.869 3.840 1.00 62.19 88 LYS A CA 1
ATOM 715 C C . LYS A 1 88 ? 0.740 -1.524 3.678 1.00 62.19 88 LYS A C 1
ATOM 717 O O . LYS A 1 88 ? -0.255 -0.838 3.469 1.00 62.19 88 LYS A O 1
ATOM 722 N N . ASP A 1 89 ? 0.696 -2.839 3.795 1.00 63.03 89 ASP A N 1
ATOM 723 C CA . ASP A 1 89 ? -0.580 -3.491 4.039 1.00 63.03 89 ASP A CA 1
ATOM 724 C C . ASP A 1 89 ? -0.899 -3.288 5.514 1.00 63.03 89 ASP A C 1
ATOM 726 O O . ASP A 1 89 ? -0.231 -3.827 6.398 1.00 63.03 89 ASP A O 1
ATOM 730 N N . VAL A 1 90 ? -1.891 -2.444 5.790 1.00 65.69 90 VAL A N 1
ATOM 731 C CA . VAL A 1 90 ? -2.455 -2.368 7.134 1.00 65.69 90 VAL A CA 1
ATOM 732 C C . VAL A 1 90 ? -3.102 -3.722 7.426 1.00 65.69 90 VAL A C 1
ATOM 734 O O . VAL A 1 90 ? -4.000 -4.131 6.684 1.00 65.69 90 VAL A O 1
ATOM 737 N N . PRO A 1 91 ? -2.656 -4.469 8.452 1.00 76.88 91 PRO A N 1
ATOM 738 C CA . PRO A 1 91 ? -3.275 -5.746 8.760 1.00 76.88 91 PRO A CA 1
ATOM 739 C C . PRO A 1 91 ? -4.766 -5.528 9.023 1.00 76.88 91 PRO A C 1
ATOM 741 O O . PRO A 1 91 ? -5.147 -4.576 9.706 1.00 76.88 91 PRO A O 1
ATOM 744 N N . PHE A 1 92 ? -5.604 -6.425 8.497 1.00 77.62 92 PHE A N 1
ATOM 745 C CA . PHE A 1 92 ? -7.069 -6.384 8.618 1.00 77.62 92 PHE A CA 1
ATOM 746 C C . PHE A 1 92 ? -7.546 -6.074 10.048 1.00 77.62 92 PHE A C 1
ATOM 748 O O . PHE A 1 92 ? -8.509 -5.336 10.253 1.00 77.62 92 PHE A O 1
ATOM 755 N N . PHE A 1 93 ? -6.814 -6.579 11.043 1.00 76.94 93 PHE A N 1
ATOM 756 C CA . PHE A 1 93 ? -7.086 -6.361 12.458 1.00 76.94 93 PHE A CA 1
ATOM 757 C C . PHE A 1 93 ? -7.099 -4.876 12.870 1.00 76.94 93 PHE A C 1
ATOM 759 O O . PHE A 1 93 ? -7.890 -4.492 13.728 1.00 76.94 93 PHE A O 1
ATOM 766 N N . ILE A 1 94 ? -6.293 -4.011 12.244 1.00 82.94 94 ILE A N 1
ATOM 767 C CA . ILE A 1 94 ? -6.287 -2.564 12.531 1.00 82.94 94 ILE A CA 1
ATOM 768 C C . ILE A 1 94 ? -7.585 -1.906 12.055 1.00 82.94 94 ILE A C 1
ATOM 770 O O . ILE A 1 94 ? -8.165 -1.088 12.762 1.00 82.94 94 ILE A O 1
ATOM 774 N N . ILE A 1 95 ? -8.078 -2.287 10.877 1.00 85.50 95 ILE A N 1
ATOM 775 C CA . ILE A 1 95 ? -9.342 -1.756 10.350 1.00 85.50 95 ILE A CA 1
ATOM 776 C C . ILE A 1 95 ? -10.501 -2.235 11.228 1.00 85.50 95 ILE A C 1
ATOM 778 O O . ILE A 1 95 ? -11.342 -1.438 11.640 1.00 85.50 95 ILE A O 1
ATOM 782 N N . PHE A 1 96 ? -10.508 -3.523 11.578 1.00 88.50 96 PHE A N 1
ATOM 783 C CA . PHE A 1 96 ? -11.513 -4.108 12.461 1.00 88.50 96 PHE A CA 1
ATOM 784 C C . PHE A 1 96 ? -11.561 -3.411 13.830 1.00 88.50 96 PHE A C 1
ATOM 786 O O . PHE A 1 96 ? -12.630 -3.019 14.299 1.00 88.50 96 PHE A O 1
ATOM 793 N N . THR A 1 97 ? -10.400 -3.193 14.450 1.00 91.81 97 THR A N 1
ATOM 794 C CA . THR A 1 97 ? -10.301 -2.505 15.747 1.00 91.81 97 THR A CA 1
ATOM 795 C C . THR A 1 97 ? -10.696 -1.032 15.667 1.00 91.81 97 THR A C 1
ATOM 797 O O . THR A 1 97 ? -11.395 -0.554 16.559 1.00 91.81 97 THR A O 1
ATOM 800 N N . ALA A 1 98 ? -10.340 -0.318 14.595 1.00 92.38 98 ALA A N 1
ATOM 801 C CA . ALA A 1 98 ? -10.779 1.061 14.380 1.00 92.38 98 ALA A CA 1
ATOM 802 C C . ALA A 1 98 ? -12.311 1.167 14.261 1.00 92.38 98 ALA A C 1
ATOM 804 O O . ALA A 1 98 ? -12.926 2.047 14.873 1.00 92.38 98 ALA A O 1
ATOM 805 N N . VAL A 1 99 ? -12.943 0.235 13.538 1.00 94.75 99 VAL A N 1
ATOM 806 C CA . VAL A 1 99 ? -14.407 0.171 13.411 1.00 94.75 99 VAL A CA 1
ATOM 807 C C . VAL A 1 99 ? -15.059 -0.092 14.769 1.00 94.75 99 VAL A C 1
ATOM 809 O O . VAL A 1 99 ? -15.940 0.666 15.165 1.00 94.75 99 VAL A O 1
ATOM 812 N N . LEU A 1 100 ? -14.594 -1.088 15.531 1.00 94.50 100 LEU A N 1
ATOM 813 C CA . LEU A 1 100 ? -15.130 -1.363 16.872 1.00 94.50 100 LEU A CA 1
ATOM 814 C C . LEU A 1 100 ? -14.958 -0.178 17.833 1.00 94.50 100 LEU A C 1
ATOM 816 O O . LEU A 1 100 ? -15.876 0.146 18.589 1.00 94.50 100 LEU A O 1
ATOM 820 N N . CYS A 1 101 ? -13.805 0.491 17.784 1.00 93.88 101 CYS A N 1
ATOM 821 C CA . CYS A 1 101 ? -13.524 1.661 18.610 1.00 93.88 101 CYS A CA 1
ATOM 822 C C . CYS A 1 101 ? -14.486 2.815 18.289 1.00 93.88 101 CYS A C 1
ATOM 824 O O . CYS A 1 101 ? -15.114 3.369 19.192 1.00 93.88 101 CYS A O 1
ATOM 826 N N . SER A 1 102 ? -14.683 3.124 17.004 1.00 97.00 102 SER A N 1
ATOM 827 C CA . SER A 1 102 ? -15.626 4.171 16.584 1.00 97.00 102 SER A CA 1
ATOM 828 C C . SER A 1 102 ? -17.080 3.850 16.958 1.00 97.00 102 SER A C 1
ATOM 830 O O . SER A 1 102 ? -17.778 4.721 17.474 1.00 97.00 102 SER A O 1
ATOM 832 N N . LEU A 1 103 ? -17.517 2.595 16.805 1.00 95.62 103 LEU A N 1
ATOM 833 C CA . LEU A 1 103 ? -18.836 2.126 17.253 1.00 95.62 103 LEU A CA 1
ATOM 834 C C . LEU A 1 103 ? -19.029 2.322 18.759 1.00 95.62 103 LEU A C 1
ATOM 836 O O . LEU A 1 103 ? -20.062 2.824 19.199 1.00 95.62 103 LEU A O 1
ATOM 840 N N . THR A 1 104 ? -18.013 1.967 19.544 1.00 93.62 104 THR A N 1
ATOM 841 C CA . THR A 1 104 ? -18.040 2.115 21.003 1.00 93.62 104 THR A CA 1
ATOM 842 C C . THR A 1 104 ? -18.123 3.587 21.407 1.00 93.62 104 THR A C 1
ATOM 844 O O . THR A 1 104 ? -18.902 3.936 22.292 1.00 93.62 104 THR A O 1
ATOM 847 N N . ALA A 1 105 ? -17.389 4.471 20.727 1.00 94.69 105 ALA A N 1
ATOM 848 C CA . ALA A 1 105 ? -17.443 5.911 20.972 1.00 94.69 105 ALA A CA 1
ATOM 849 C C . ALA A 1 105 ? -18.826 6.507 20.654 1.00 94.69 105 ALA A C 1
ATOM 851 O O . ALA A 1 105 ? -19.343 7.313 21.428 1.00 94.69 105 ALA A O 1
ATOM 852 N N . VAL A 1 106 ? -19.457 6.079 19.556 1.00 94.81 106 VAL A N 1
ATOM 853 C CA . VAL A 1 106 ? -20.820 6.507 19.199 1.00 94.81 106 VAL A CA 1
ATOM 854 C C . VAL A 1 106 ? -21.835 6.018 20.229 1.00 94.81 106 VAL A C 1
ATOM 856 O O . VAL A 1 106 ? -22.684 6.796 20.660 1.00 94.81 106 VAL A O 1
ATOM 859 N N . LEU A 1 107 ? -21.736 4.761 20.673 1.00 88.31 107 LEU A N 1
ATOM 860 C CA . LEU A 1 107 ? -22.602 4.229 21.728 1.00 88.31 107 LEU A CA 1
ATOM 861 C C . LEU A 1 107 ? -22.428 5.001 23.039 1.00 88.31 107 LEU A C 1
ATOM 863 O O . LEU A 1 107 ? -23.425 5.378 23.650 1.00 88.31 107 LEU A O 1
ATOM 867 N N . ALA A 1 108 ? -21.190 5.304 23.435 1.00 89.94 108 ALA A N 1
ATOM 868 C CA . ALA A 1 108 ? -20.910 6.117 24.615 1.00 89.94 108 ALA A CA 1
ATOM 869 C C . ALA A 1 108 ? -21.511 7.529 24.486 1.00 89.94 108 ALA A C 1
ATOM 871 O O . ALA A 1 108 ? -22.179 8.011 25.401 1.00 89.94 108 ALA A O 1
ATOM 872 N N . PHE A 1 109 ? -21.370 8.168 23.324 1.00 92.06 109 PHE A N 1
ATOM 873 C CA . PHE A 1 109 ? -21.990 9.466 23.070 1.00 92.06 109 PHE A CA 1
ATOM 874 C C . PHE A 1 109 ? -23.524 9.401 23.155 1.00 92.06 109 PHE A C 1
ATOM 876 O O . PHE A 1 109 ? -24.142 10.222 23.830 1.00 92.06 109 PHE A O 1
ATOM 883 N N . LEU A 1 110 ? -24.149 8.385 22.554 1.00 87.94 110 LEU A N 1
ATOM 884 C CA . LEU A 1 110 ? -25.599 8.183 22.621 1.00 87.94 110 LEU A CA 1
ATOM 885 C C . LEU A 1 110 ? -26.086 7.914 24.050 1.00 87.94 110 LEU A C 1
ATOM 887 O O . LEU A 1 110 ? -27.121 8.452 24.439 1.00 87.94 110 LEU A O 1
ATOM 891 N N . THR A 1 111 ? -25.334 7.146 24.850 1.00 87.56 111 THR A N 1
ATOM 892 C CA . THR A 1 111 ? -25.666 6.922 26.271 1.00 87.56 111 THR A CA 1
ATOM 893 C C . THR A 1 111 ? -25.650 8.223 27.069 1.00 87.56 111 THR A C 1
ATOM 895 O O . THR A 1 111 ? -26.460 8.394 27.976 1.00 87.56 111 THR A O 1
ATOM 898 N N . HIS A 1 112 ? -24.767 9.155 26.705 1.00 88.81 112 HIS A N 1
ATOM 899 C CA . HIS A 1 112 ? -24.656 10.447 27.366 1.00 88.81 112 HIS A CA 1
ATOM 900 C C . HIS A 1 112 ? -25.772 11.417 26.945 1.00 88.81 112 HIS A C 1
ATOM 902 O O . HIS A 1 112 ? -26.276 12.167 27.776 1.00 88.81 112 HIS A O 1
ATOM 908 N N . VAL A 1 113 ? -26.173 11.416 25.669 1.00 92.25 113 VAL A N 1
ATOM 909 C CA . VAL A 1 113 ? -27.220 12.324 25.159 1.00 92.25 113 VAL A CA 1
ATOM 910 C C . VAL A 1 113 ? -28.636 11.836 25.509 1.00 92.25 113 VAL A C 1
ATOM 912 O O . VAL A 1 113 ? -29.508 12.663 25.766 1.00 92.25 113 VAL A O 1
ATOM 915 N N . TYR A 1 114 ? -28.876 10.518 25.569 1.00 89.38 114 TYR A N 1
ATOM 916 C CA . TYR A 1 114 ? -30.212 9.935 25.779 1.00 89.38 114 TYR A CA 1
ATOM 917 C C . TYR A 1 114 ? -30.247 8.867 26.893 1.00 89.38 114 TYR A C 1
ATOM 919 O O . TYR A 1 114 ? -30.508 7.690 26.620 1.00 89.38 114 TYR A O 1
ATOM 927 N N . PRO A 1 115 ? -30.038 9.247 28.167 1.00 82.56 115 PRO A N 1
ATOM 928 C CA . PRO A 1 115 ? -29.911 8.289 29.270 1.00 82.56 115 PRO A CA 1
ATOM 929 C C . PRO A 1 115 ? -31.187 7.461 29.526 1.00 82.56 115 PRO A C 1
ATOM 931 O O . PRO A 1 115 ? -31.104 6.253 29.737 1.00 82.56 115 PRO A O 1
ATOM 934 N N . GLU A 1 116 ? -32.372 8.072 29.439 1.00 82.44 116 GLU A N 1
ATOM 935 C CA . GLU A 1 116 ? -33.679 7.417 29.663 1.00 82.44 116 GLU A CA 1
ATOM 936 C C . GLU A 1 116 ? -33.978 6.303 28.636 1.00 82.44 116 GLU A C 1
ATOM 938 O O . GLU A 1 116 ? -34.400 5.192 28.981 1.00 82.44 116 GLU A O 1
ATOM 943 N N . GLN A 1 117 ? -33.717 6.578 27.352 1.00 82.62 117 GLN A N 1
ATOM 944 C CA . GLN A 1 117 ? -33.950 5.620 26.265 1.00 82.62 117 GLN A CA 1
ATOM 945 C C . GLN A 1 117 ? -32.942 4.471 26.315 1.00 82.62 117 GLN A C 1
ATOM 947 O O . GLN A 1 117 ? -33.312 3.308 26.138 1.00 82.62 117 GLN A O 1
ATOM 952 N N . MET A 1 118 ? -31.683 4.783 26.624 1.00 79.25 118 MET A N 1
ATOM 953 C CA . MET A 1 118 ? -30.623 3.784 26.721 1.00 79.25 118 MET A CA 1
ATOM 954 C C . MET A 1 118 ? -30.783 2.889 27.960 1.00 79.25 118 MET A C 1
ATOM 956 O O . MET A 1 118 ? -30.527 1.687 27.885 1.00 79.25 118 MET A O 1
ATOM 960 N N . GLY A 1 119 ? -31.292 3.432 29.072 1.00 75.31 119 GLY A N 1
ATOM 961 C CA . GLY A 1 119 ? -31.656 2.660 30.266 1.00 75.31 119 GLY A CA 1
ATOM 962 C C . GLY A 1 119 ? -32.810 1.685 30.013 1.00 75.31 119 GLY A C 1
ATOM 963 O O . GLY A 1 119 ? -32.737 0.516 30.396 1.00 75.31 119 GLY A O 1
ATOM 964 N N . SER A 1 120 ? -33.839 2.121 29.281 1.00 78.38 120 SER A N 1
ATOM 965 C CA . SER A 1 120 ? -34.945 1.248 28.862 1.00 78.38 120 SER A CA 1
ATOM 966 C C . SER A 1 120 ? -34.477 0.126 27.925 1.00 78.38 120 SER A C 1
ATOM 968 O O . SER A 1 120 ? -34.899 -1.024 28.072 1.00 78.38 120 SER A O 1
ATOM 970 N N . PHE A 1 121 ? -33.565 0.434 26.997 1.00 78.19 121 PHE A N 1
ATOM 971 C CA . PHE A 1 121 ? -32.970 -0.548 26.087 1.00 78.19 121 PHE A CA 1
ATOM 972 C C . PHE A 1 121 ? -32.092 -1.564 26.835 1.00 78.19 121 PHE A C 1
ATOM 974 O O . PHE A 1 121 ? -32.211 -2.768 26.608 1.00 78.19 121 PHE A O 1
ATOM 981 N N . SER A 1 122 ? -31.274 -1.097 27.785 1.00 76.00 122 SER A N 1
ATOM 982 C CA . SER A 1 122 ? -30.450 -1.941 28.660 1.00 76.00 122 SER A CA 1
ATOM 983 C C . SER A 1 122 ? -31.298 -2.934 29.460 1.00 76.00 122 SER A C 1
ATOM 985 O O . SER A 1 122 ? -31.015 -4.133 29.461 1.00 76.00 122 SER A O 1
ATOM 987 N N . ASN A 1 123 ? -32.406 -2.477 30.053 1.00 75.25 123 ASN A N 1
ATOM 988 C CA . ASN A 1 123 ? -33.320 -3.348 30.796 1.00 75.25 123 ASN A CA 1
ATOM 989 C C . ASN A 1 123 ? -33.972 -4.418 29.906 1.00 75.25 123 ASN A C 1
ATOM 991 O O . ASN A 1 123 ? -34.085 -5.575 30.314 1.00 75.25 123 ASN A O 1
ATOM 995 N N . GLN A 1 124 ? -34.357 -4.072 28.673 1.00 75.19 124 GLN A N 1
ATOM 996 C CA . GLN A 1 124 ? -34.906 -5.048 27.725 1.00 75.19 124 GLN A CA 1
ATOM 997 C C . GLN A 1 124 ? -33.863 -6.074 27.271 1.00 75.19 124 GLN A C 1
ATOM 999 O O . GLN A 1 124 ? -34.174 -7.262 27.181 1.00 75.19 124 GLN A O 1
ATOM 1004 N N . VAL A 1 125 ? -32.632 -5.638 26.999 1.00 77.56 125 VAL A N 1
ATOM 1005 C CA . VAL A 1 125 ? -31.526 -6.516 26.590 1.00 77.56 125 VAL A CA 1
ATOM 1006 C C . VAL A 1 125 ? -31.125 -7.455 27.731 1.00 77.56 125 VAL A C 1
ATOM 1008 O O . VAL A 1 125 ? -30.994 -8.657 27.502 1.00 77.56 125 VAL A O 1
ATOM 1011 N N . SER A 1 126 ? -31.034 -6.944 28.961 1.00 73.31 126 SER A N 1
ATOM 1012 C CA . SER A 1 126 ? -30.692 -7.721 30.160 1.00 73.31 126 SER A CA 1
ATOM 1013 C C . SER A 1 126 ? -31.726 -8.807 30.479 1.00 73.31 126 SER A C 1
ATOM 1015 O O . SER A 1 126 ? -31.361 -9.914 30.862 1.00 73.31 126 SER A O 1
ATOM 1017 N N . HIS A 1 127 ? -33.016 -8.550 30.237 1.00 70.94 127 HIS A N 1
ATOM 1018 C CA . HIS A 1 127 ? -34.057 -9.572 30.387 1.00 70.94 127 HIS A CA 1
ATOM 1019 C C . HIS A 1 127 ? -34.113 -10.570 29.219 1.00 70.94 127 HIS A C 1
ATOM 1021 O O . HIS A 1 127 ? -34.431 -11.743 29.424 1.00 70.94 127 HIS A O 1
ATOM 1027 N N . ARG A 1 128 ? -33.835 -10.127 27.985 1.00 69.62 128 ARG A N 1
ATOM 1028 C CA . ARG A 1 128 ? -33.988 -10.960 26.778 1.00 69.62 128 ARG A CA 1
ATOM 1029 C C . ARG A 1 128 ? -32.790 -11.857 26.486 1.00 69.62 128 ARG A C 1
ATOM 1031 O O . ARG A 1 128 ? -33.006 -12.959 25.996 1.00 69.62 128 ARG A O 1
ATOM 1038 N N . LEU A 1 129 ? -31.563 -11.437 26.795 1.00 73.19 129 LEU A N 1
ATOM 1039 C CA . LEU A 1 129 ? -30.345 -12.246 26.626 1.00 73.19 129 LEU A CA 1
ATOM 1040 C C . LEU A 1 129 ? -30.393 -13.595 27.365 1.00 73.19 129 LEU A C 1
ATOM 1042 O O . LEU A 1 129 ? -30.231 -14.621 26.705 1.00 73.19 129 LEU A O 1
ATOM 1046 N N . PRO A 1 130 ? -30.659 -13.650 28.685 1.00 72.94 130 PRO A N 1
ATOM 1047 C CA . PRO A 1 130 ? -30.731 -14.919 29.403 1.00 72.94 130 PRO A CA 1
ATOM 1048 C C . PRO A 1 130 ? -31.899 -15.783 28.917 1.00 72.94 130 PRO A C 1
ATOM 1050 O O . PRO A 1 130 ? -31.764 -17.001 28.851 1.00 72.94 130 PRO A O 1
ATOM 1053 N N . PHE A 1 131 ? -33.014 -15.173 28.498 1.00 73.00 131 PHE A N 1
ATOM 1054 C CA . PHE A 1 131 ? -34.152 -15.898 27.931 1.00 73.00 131 PHE A CA 1
ATOM 1055 C C . PHE A 1 131 ? -33.827 -16.526 26.563 1.00 73.00 131 PHE A C 1
ATOM 1057 O O . PHE A 1 131 ? -34.156 -17.685 26.323 1.00 73.00 131 PHE A O 1
ATOM 1064 N N . TYR A 1 132 ? -33.131 -15.800 25.682 1.00 73.25 132 TYR A N 1
ATOM 1065 C CA . TYR A 1 132 ? -32.695 -16.320 24.381 1.00 73.25 132 TYR A CA 1
ATOM 1066 C C . TYR A 1 132 ? -31.665 -17.442 24.533 1.00 73.25 132 TYR A C 1
ATOM 1068 O O . TYR A 1 132 ? -31.768 -18.460 23.856 1.00 73.25 132 TYR A O 1
ATOM 1076 N N . ILE A 1 133 ? -30.706 -17.283 25.450 1.00 76.19 133 ILE A N 1
ATOM 1077 C CA . ILE A 1 133 ? -29.694 -18.305 25.751 1.00 76.19 133 ILE A CA 1
ATOM 1078 C C . ILE A 1 133 ? -30.359 -19.565 26.323 1.00 76.19 133 ILE A C 1
ATOM 1080 O O . ILE A 1 133 ? -30.025 -20.675 25.914 1.00 76.19 133 ILE A O 1
ATOM 1084 N N . PHE A 1 134 ? -31.343 -19.407 27.210 1.00 76.00 134 PHE A N 1
ATOM 1085 C CA . PHE A 1 134 ? -32.105 -20.518 27.780 1.00 76.00 134 PHE A CA 1
ATOM 1086 C C . PHE A 1 134 ? -32.911 -21.289 26.721 1.00 76.00 134 PHE A C 1
ATOM 1088 O O . PHE A 1 134 ? -32.831 -22.514 26.660 1.00 76.00 134 PHE A O 1
ATOM 1095 N N . ILE A 1 135 ? -33.626 -20.589 25.833 1.00 77.88 135 ILE A N 1
ATOM 1096 C CA . ILE A 1 135 ? -34.349 -21.212 24.710 1.00 77.88 135 ILE A CA 1
ATOM 1097 C C . ILE A 1 135 ? -33.378 -21.923 23.755 1.00 77.88 135 ILE A C 1
ATOM 1099 O O . ILE A 1 135 ? -33.622 -23.063 23.360 1.00 77.88 135 ILE A O 1
ATOM 1103 N N . TYR A 1 136 ? -32.253 -21.293 23.411 1.00 73.75 136 TYR A N 1
ATOM 1104 C CA . TYR A 1 136 ? -31.250 -21.887 22.521 1.00 73.75 136 TYR A CA 1
ATOM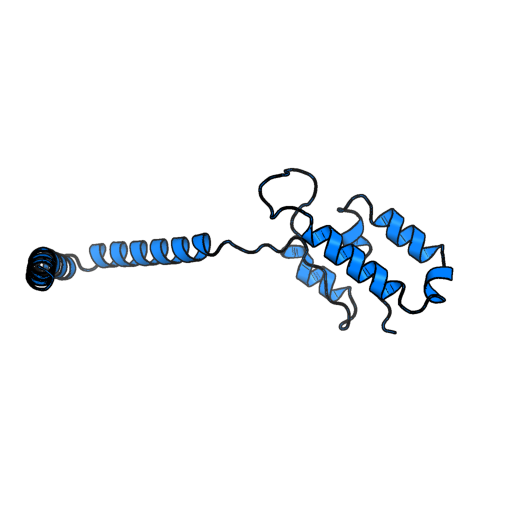 1105 C C . TYR A 1 136 ? -30.602 -23.143 23.130 1.00 73.75 136 TYR A C 1
ATOM 1107 O O . TYR A 1 136 ? -30.296 -24.092 22.408 1.00 73.75 136 TYR A O 1
ATOM 1115 N N . SER A 1 137 ? -30.445 -23.171 24.458 1.00 74.50 137 SER A N 1
ATOM 1116 C CA . SER A 1 137 ? -29.968 -24.331 25.218 1.00 74.50 137 SER A CA 1
ATOM 1117 C C . SER A 1 137 ? -30.995 -25.466 25.278 1.00 74.50 137 SER A C 1
ATOM 1119 O O . SER A 1 137 ? -30.602 -26.624 25.240 1.00 74.50 137 SER A O 1
ATOM 1121 N N . LEU A 1 138 ? -32.292 -25.155 25.361 1.00 73.50 138 LEU A N 1
ATOM 1122 C CA . LEU A 1 138 ? -33.377 -26.146 25.336 1.00 73.50 138 LEU A CA 1
ATOM 1123 C C . LEU A 1 138 ? -33.618 -26.749 23.949 1.00 73.50 138 LEU A C 1
ATOM 1125 O O . LEU A 1 138 ? -34.108 -27.863 23.847 1.00 73.50 138 LEU A O 1
ATOM 1129 N N . THR A 1 139 ? -33.305 -26.011 22.885 1.00 73.00 139 THR A N 1
ATOM 1130 C CA . THR A 1 139 ? -33.541 -26.469 21.504 1.00 73.00 139 THR A CA 1
ATOM 1131 C C . THR A 1 139 ? -32.407 -27.369 20.988 1.00 73.00 139 THR A C 1
ATOM 1133 O O . THR A 1 139 ? -32.591 -28.083 20.010 1.00 73.00 139 THR A O 1
ATOM 1136 N N . ASN A 1 140 ? -31.236 -27.334 21.636 1.00 68.94 140 ASN A N 1
ATOM 1137 C CA . ASN A 1 140 ? -30.047 -28.122 21.279 1.00 68.94 140 ASN A CA 1
ATOM 1138 C C . ASN A 1 140 ? -29.713 -29.236 22.297 1.00 68.94 140 ASN A C 1
ATOM 1140 O O . ASN A 1 140 ? -28.613 -29.787 22.238 1.00 68.94 140 ASN A O 1
ATOM 1144 N N . ALA A 1 141 ? -30.623 -29.541 23.229 1.00 59.12 141 ALA A N 1
ATOM 1145 C CA . ALA A 1 141 ? -30.531 -30.652 24.183 1.00 59.12 141 ALA A CA 1
ATOM 1146 C C . ALA A 1 141 ? -31.506 -31.768 23.788 1.00 59.12 141 ALA A C 1
ATOM 1148 O O . ALA A 1 141 ? -31.128 -32.950 23.948 1.00 59.12 141 ALA A O 1
#

Sequence (141 aa):
MKPLILPTEHILKRGDSEALAYSFFHLAHWKAVEGALNLLHCTWEGTFRLIPYPLEKGNLFHPYPHSTESTDRELLPSFHTVSVYPKKDVPFFIIFTAVLCSLTAVLAFLTHVYPEQMGSFSNQVSHRLPFYIFIYSLTNA

pLDDT: mean 70.43, std 12.93, range [40.34, 97.0]